Protein AF-A0A4U9U2T7-F1 (afdb_m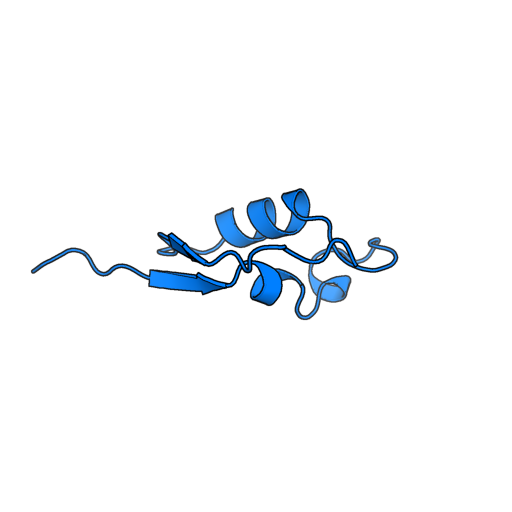onomer)

Structure (mmCIF, N/CA/C/O backbone):
data_AF-A0A4U9U2T7-F1
#
_entry.id   AF-A0A4U9U2T7-F1
#
loop_
_atom_site.group_PDB
_atom_site.id
_atom_site.type_symbol
_atom_site.label_atom_id
_atom_site.label_alt_id
_atom_site.label_comp_id
_atom_site.label_asym_id
_atom_site.label_entity_id
_atom_site.label_seq_id
_atom_site.pdbx_PDB_ins_code
_atom_site.Cartn_x
_atom_site.Cartn_y
_atom_site.Cartn_z
_atom_site.occupancy
_atom_site.B_iso_or_equiv
_atom_site.auth_seq_id
_atom_site.auth_comp_id
_atom_site.auth_asym_id
_atom_site.auth_atom_id
_atom_site.pdbx_PDB_model_num
ATOM 1 N N . MET A 1 1 ? -21.781 2.198 17.724 1.00 55.69 1 MET A N 1
ATOM 2 C CA . MET A 1 1 ? -21.149 2.840 16.550 1.00 55.69 1 MET A CA 1
ATOM 3 C C . MET A 1 1 ? -20.675 1.727 15.634 1.00 55.69 1 MET A C 1
ATOM 5 O O . MET A 1 1 ? -20.129 0.766 16.157 1.00 55.69 1 MET A O 1
ATOM 9 N N . SER A 1 2 ? -20.933 1.792 14.328 1.00 75.75 2 SER A N 1
ATOM 10 C CA . SER A 1 2 ? -20.363 0.817 13.387 1.00 75.75 2 SER A CA 1
ATOM 11 C C . SER A 1 2 ? -18.848 1.002 13.308 1.00 75.75 2 SER A C 1
ATOM 13 O O . SER A 1 2 ? -18.382 2.141 13.343 1.00 75.75 2 SER A O 1
ATOM 15 N N . GLU A 1 3 ? -18.089 -0.087 13.184 1.00 83.94 3 GLU A N 1
ATOM 16 C CA . GLU A 1 3 ? -16.646 -0.009 12.937 1.00 83.94 3 GLU A CA 1
ATOM 17 C C . GLU A 1 3 ? -16.362 0.814 11.671 1.00 83.94 3 GLU A C 1
ATOM 19 O O . GLU A 1 3 ? -16.987 0.612 10.625 1.00 83.94 3 GLU A O 1
ATOM 24 N N . LEU A 1 4 ? -15.436 1.771 11.775 1.00 89.06 4 LEU A N 1
ATOM 25 C CA . LEU A 1 4 ? -14.996 2.584 10.644 1.00 89.06 4 LEU A CA 1
ATOM 26 C C . LEU A 1 4 ? -14.206 1.710 9.667 1.00 89.06 4 LEU A C 1
ATOM 28 O O . LEU A 1 4 ? -13.215 1.086 10.042 1.00 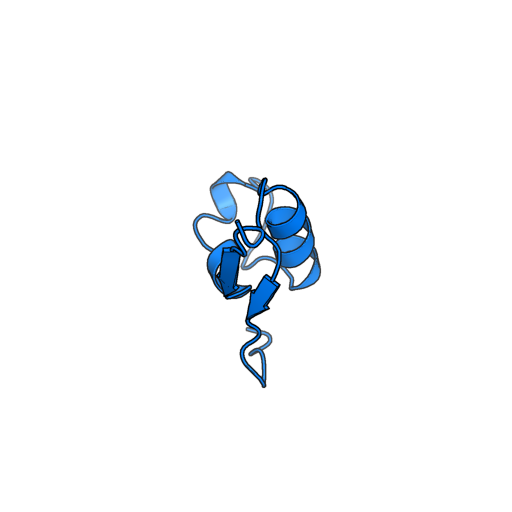89.06 4 LEU A O 1
ATOM 32 N N . LYS A 1 5 ? -14.634 1.692 8.405 1.00 91.50 5 LYS A N 1
ATOM 33 C CA . LYS A 1 5 ? -13.956 0.975 7.322 1.00 91.50 5 LYS A CA 1
ATOM 34 C C . LYS A 1 5 ? -13.198 1.966 6.452 1.00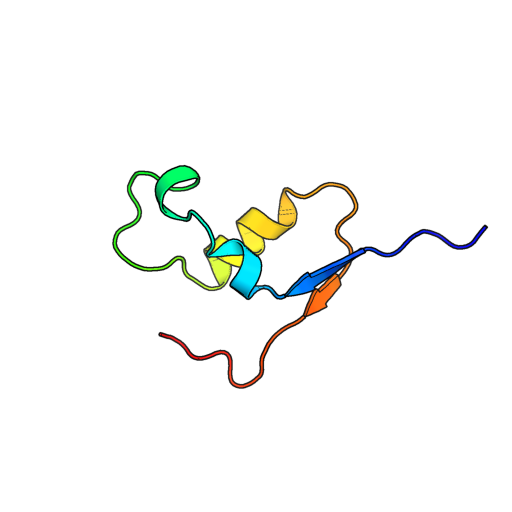 91.50 5 LYS A C 1
ATOM 36 O O . LYS A 1 5 ? -13.788 2.914 5.941 1.00 91.50 5 LYS A O 1
ATOM 41 N N . PHE A 1 6 ? -11.909 1.715 6.254 1.00 95.12 6 PHE A N 1
ATOM 42 C CA . PHE A 1 6 ? -11.068 2.482 5.338 1.00 95.12 6 PHE A CA 1
ATOM 43 C C . PHE A 1 6 ? -10.731 1.652 4.100 1.00 95.12 6 PHE A C 1
ATOM 45 O O . PHE A 1 6 ? -10.423 0.459 4.217 1.00 95.12 6 PHE A O 1
ATOM 52 N N . ALA A 1 7 ? -10.769 2.303 2.939 1.00 95.81 7 ALA A N 1
ATOM 53 C CA . ALA A 1 7 ? -10.492 1.714 1.637 1.00 95.81 7 ALA A CA 1
ATOM 54 C C . ALA A 1 7 ? -9.571 2.619 0.807 1.00 95.81 7 ALA A C 1
ATOM 56 O O . ALA A 1 7 ? -9.594 3.843 0.955 1.00 95.81 7 ALA A O 1
ATOM 57 N N . THR A 1 8 ? -8.763 2.023 -0.070 1.00 95.62 8 THR A N 1
ATOM 58 C CA . THR A 1 8 ? -7.984 2.748 -1.085 1.00 95.62 8 THR A CA 1
ATOM 59 C C . THR A 1 8 ? -7.675 1.847 -2.277 1.00 95.62 8 THR A C 1
ATOM 61 O O . THR A 1 8 ? -7.737 0.625 -2.175 1.00 95.62 8 THR A O 1
ATOM 64 N N . ARG A 1 9 ? -7.282 2.436 -3.407 1.00 95.75 9 ARG A N 1
ATOM 65 C CA . ARG A 1 9 ? -6.833 1.683 -4.585 1.00 95.75 9 ARG A CA 1
ATOM 66 C C . ARG A 1 9 ? -5.455 1.071 -4.357 1.00 95.75 9 ARG A C 1
ATOM 68 O O . ARG A 1 9 ? -4.552 1.761 -3.886 1.00 95.75 9 ARG A O 1
ATOM 75 N N . LEU A 1 10 ? -5.248 -0.169 -4.801 1.00 95.81 10 LEU A N 1
ATOM 76 C CA . LEU A 1 10 ? -3.942 -0.835 -4.698 1.00 95.81 10 LEU A CA 1
ATOM 77 C C . LEU A 1 10 ? -2.823 -0.044 -5.407 1.00 95.81 10 LEU A C 1
ATOM 79 O O . LEU A 1 10 ? -1.732 0.107 -4.869 1.00 95.81 10 LEU A O 1
ATOM 83 N N . ASN A 1 11 ? -3.107 0.550 -6.571 1.00 93.31 11 ASN A N 1
ATOM 84 C CA . ASN A 1 11 ? -2.116 1.329 -7.329 1.00 93.31 11 ASN A CA 1
ATOM 85 C C . ASN A 1 11 ? -1.627 2.589 -6.593 1.00 93.31 11 ASN A C 1
ATOM 87 O O . ASN A 1 11 ? -0.555 3.099 -6.916 1.00 93.31 11 ASN A O 1
ATOM 91 N N . SER A 1 12 ? -2.359 3.079 -5.586 1.00 94.94 12 SER A N 1
ATOM 92 C CA . SER A 1 12 ? -1.902 4.195 -4.749 1.00 94.94 12 SER A CA 1
ATOM 93 C C . SER A 1 12 ? -0.570 3.875 -4.059 1.00 94.94 12 SER A C 1
ATOM 95 O O . SER A 1 12 ? 0.239 4.779 -3.841 1.00 94.94 12 SER A O 1
ATOM 97 N N . PHE A 1 13 ? -0.297 2.593 -3.785 1.00 96.00 13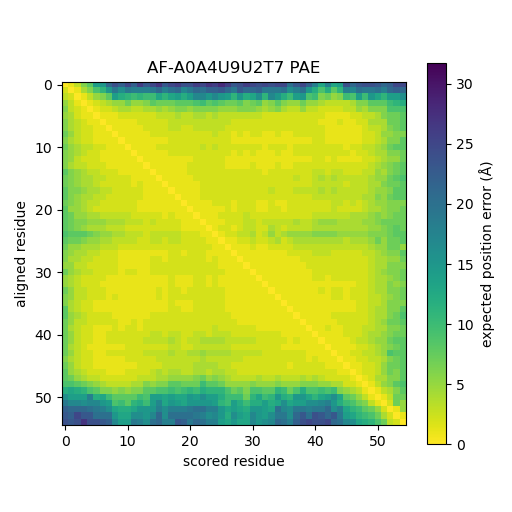 PHE A N 1
ATOM 98 C CA . PHE A 1 13 ? 0.932 2.118 -3.145 1.00 96.00 13 PHE A CA 1
ATOM 99 C C . PHE A 1 13 ? 2.156 2.073 -4.069 1.00 96.00 13 PHE A C 1
ATOM 101 O O . PHE A 1 13 ? 3.269 1.873 -3.578 1.00 96.00 13 PHE A O 1
ATOM 108 N N . ALA A 1 14 ? 1.996 2.335 -5.370 1.00 95.19 14 ALA A N 1
ATOM 109 C CA . ALA A 1 14 ? 3.122 2.594 -6.268 1.00 95.19 14 ALA A CA 1
ATOM 110 C C . ALA A 1 14 ? 3.717 4.004 -6.090 1.00 95.19 14 ALA A C 1
ATOM 112 O O . ALA A 1 14 ? 4.826 4.277 -6.551 1.00 95.19 14 ALA A O 1
ATOM 113 N N . SER A 1 15 ? 3.004 4.910 -5.414 1.00 94.62 15 SER A N 1
ATOM 114 C CA . SER A 1 15 ? 3.449 6.295 -5.238 1.00 94.62 15 SER A CA 1
ATOM 115 C C . SER A 1 15 ? 4.710 6.358 -4.378 1.00 94.62 15 SER A C 1
ATOM 117 O O . SER A 1 15 ? 4.755 5.800 -3.276 1.00 94.62 15 SER A O 1
ATOM 119 N N . GLY A 1 16 ? 5.745 7.037 -4.879 1.00 94.81 16 GLY A N 1
ATOM 120 C CA . GLY A 1 16 ? 7.034 7.148 -4.193 1.00 94.81 16 GLY A CA 1
ATOM 121 C C . GLY A 1 16 ? 7.699 5.793 -3.933 1.00 94.81 16 GLY A C 1
ATOM 122 O O . GLY A 1 16 ? 8.278 5.598 -2.868 1.00 94.81 16 GLY A O 1
ATOM 123 N N . ALA A 1 17 ? 7.574 4.834 -4.858 1.00 95.69 17 ALA A N 1
ATOM 124 C CA . ALA A 1 17 ? 8.113 3.484 -4.686 1.00 95.69 17 ALA A CA 1
ATOM 125 C C . ALA A 1 17 ? 9.619 3.472 -4.367 1.00 95.69 17 ALA A C 1
ATOM 127 O O . ALA A 1 17 ? 10.041 2.702 -3.516 1.00 95.69 17 ALA A O 1
ATOM 128 N N . ASN A 1 18 ? 10.400 4.381 -4.953 1.00 94.62 18 ASN A N 1
ATOM 129 C CA . ASN A 1 18 ? 11.832 4.549 -4.688 1.00 94.62 18 ASN A CA 1
ATOM 130 C C . ASN A 1 18 ? 12.157 5.004 -3.251 1.00 94.62 18 ASN A C 1
ATOM 132 O O . ASN A 1 18 ? 13.281 4.827 -2.799 1.00 94.62 18 ASN A O 1
ATOM 136 N N . LEU A 1 19 ? 11.204 5.607 -2.533 1.00 95.38 19 LEU A N 1
ATOM 137 C CA . LEU A 1 19 ? 11.389 5.986 -1.127 1.00 95.38 19 LEU A CA 1
ATOM 138 C C . LEU A 1 19 ? 11.140 4.806 -0.184 1.00 95.38 19 LEU A C 1
ATOM 140 O O . LEU A 1 19 ? 11.751 4.724 0.875 1.00 95.38 19 LEU A O 1
ATOM 144 N N . TYR A 1 20 ? 10.221 3.911 -0.556 1.00 96.69 20 TYR A N 1
ATOM 145 C CA . TYR A 1 20 ? 9.852 2.750 0.256 1.00 96.69 20 TYR A CA 1
ATOM 146 C C . TYR A 1 20 ? 10.730 1.526 -0.054 1.00 96.69 20 TYR A C 1
ATOM 148 O O . TYR A 1 20 ? 11.092 0.775 0.846 1.00 96.69 20 TYR A O 1
ATOM 156 N N . TRP A 1 21 ? 11.116 1.358 -1.320 1.00 96.44 21 TRP A N 1
ATOM 157 C CA . TRP A 1 21 ? 12.052 0.348 -1.806 1.00 96.44 21 TRP A CA 1
ATOM 158 C C . TRP A 1 21 ? 13.202 1.036 -2.565 1.00 96.44 21 TRP A C 1
ATOM 160 O O . TRP A 1 21 ? 13.120 1.183 -3.785 1.00 96.44 21 TRP A O 1
ATOM 170 N N . PRO A 1 22 ? 14.278 1.461 -1.877 1.00 95.81 22 PRO A N 1
ATOM 171 C CA . PRO A 1 22 ? 15.389 2.193 -2.500 1.00 95.81 22 PRO A CA 1
ATOM 172 C C . PRO A 1 22 ? 16.071 1.449 -3.656 1.00 95.81 22 PRO A C 1
ATOM 174 O O . PRO A 1 22 ? 16.443 2.060 -4.652 1.00 95.81 22 PRO A O 1
ATOM 177 N N . GLU A 1 23 ? 16.158 0.121 -3.557 1.00 95.75 23 GLU A N 1
ATOM 178 C CA . GLU A 1 23 ? 16.806 -0.741 -4.557 1.00 95.75 23 GLU A CA 1
ATOM 179 C C . GLU A 1 23 ? 15.865 -1.187 -5.689 1.00 95.75 23 GLU A C 1
ATOM 181 O O . GLU A 1 23 ? 16.263 -1.934 -6.589 1.00 95.75 23 GLU A O 1
ATOM 186 N N . LEU A 1 24 ? 14.595 -0.771 -5.655 1.00 95.00 24 LEU A N 1
ATOM 187 C CA . LEU A 1 24 ? 13.623 -1.163 -6.667 1.00 95.00 24 LEU A CA 1
ATOM 188 C C . LEU A 1 24 ? 13.940 -0.488 -8.003 1.00 95.00 24 LEU A C 1
ATOM 190 O O . LEU A 1 24 ? 13.928 0.736 -8.132 1.00 95.00 24 LEU A O 1
ATOM 194 N N . LYS A 1 25 ? 14.145 -1.308 -9.035 1.00 91.94 25 LYS A N 1
ATOM 195 C CA . LYS A 1 25 ? 14.253 -0.850 -10.421 1.00 91.94 25 LYS A CA 1
ATOM 196 C C . LYS A 1 25 ? 12.897 -0.974 -11.103 1.00 91.94 25 LYS A C 1
ATOM 198 O O . LYS A 1 25 ? 12.366 -2.072 -11.231 1.00 91.94 25 LYS A O 1
ATOM 203 N N . GLY A 1 26 ? 12.361 0.147 -11.578 1.0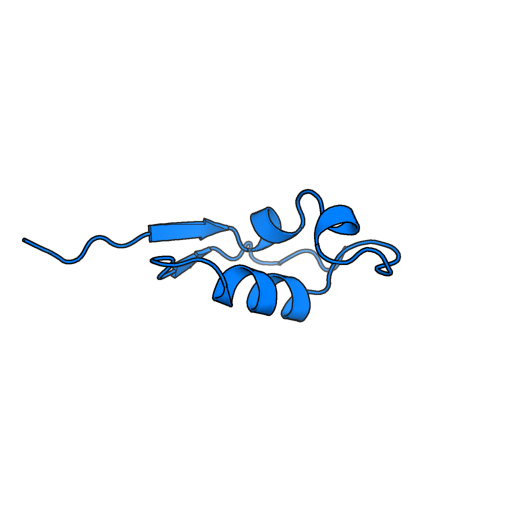0 89.81 26 GLY A N 1
ATOM 204 C CA . GLY A 1 26 ? 11.048 0.190 -12.220 1.00 89.81 26 GLY A CA 1
ATOM 205 C C . GLY A 1 26 ? 9.903 0.310 -11.212 1.00 89.81 26 GLY A C 1
ATOM 206 O O . GLY A 1 26 ? 10.033 0.972 -10.184 1.00 89.81 26 GLY A O 1
ATOM 207 N N . LYS A 1 27 ? 8.751 -0.277 -11.541 1.00 92.00 27 LYS A N 1
ATOM 208 C CA . LYS A 1 27 ? 7.533 -0.206 -10.720 1.00 92.00 27 LYS A CA 1
ATOM 209 C C . LYS A 1 27 ? 7.448 -1.386 -9.748 1.00 92.00 27 LYS A C 1
ATOM 211 O O . LYS A 1 27 ? 7.950 -2.462 -10.072 1.00 92.00 27 LYS A O 1
ATOM 216 N N . PRO A 1 28 ? 6.790 -1.217 -8.587 1.00 95.12 28 PRO A N 1
ATOM 217 C CA . PRO A 1 28 ? 6.600 -2.319 -7.659 1.00 95.12 28 PRO A CA 1
ATOM 218 C C . PRO A 1 28 ? 5.638 -3.349 -8.245 1.00 95.12 28 PRO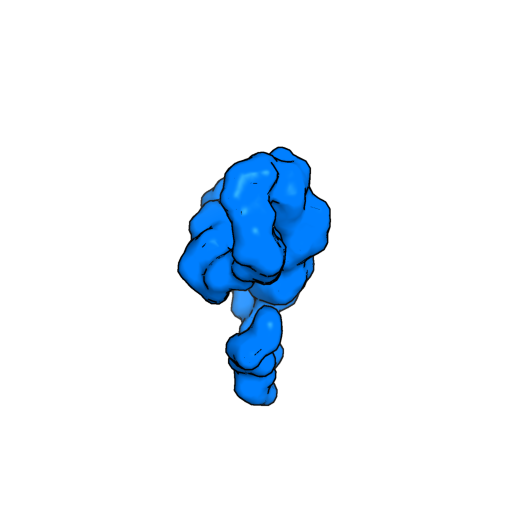 A C 1
ATOM 220 O O . PRO A 1 28 ? 4.669 -3.002 -8.927 1.00 95.12 28 PRO A O 1
ATOM 223 N N . SER A 1 29 ? 5.886 -4.618 -7.946 1.00 94.00 29 SER A N 1
ATOM 224 C CA . SER A 1 29 ? 4.962 -5.693 -8.284 1.00 94.00 29 SER A CA 1
ATOM 225 C C . SER A 1 29 ? 3.639 -5.549 -7.519 1.00 94.00 29 SER A C 1
ATOM 227 O O . SER A 1 29 ? 3.538 -4.859 -6.499 1.00 94.00 29 SER A O 1
ATOM 229 N N . VAL A 1 30 ? 2.612 -6.270 -7.974 1.00 93.06 30 VAL A N 1
ATOM 230 C CA . VAL A 1 30 ? 1.341 -6.400 -7.243 1.00 93.06 30 VAL A CA 1
ATOM 231 C C . VAL A 1 30 ? 1.578 -6.912 -5.818 1.00 93.06 30 VAL A C 1
ATOM 233 O O . VAL A 1 30 ? 1.016 -6.355 -4.880 1.00 93.06 30 VAL A O 1
ATOM 236 N N . SER A 1 31 ? 2.453 -7.909 -5.638 1.00 94.69 31 SER A N 1
ATOM 237 C CA . SER A 1 31 ? 2.781 -8.445 -4.311 1.00 94.69 31 SER A CA 1
ATOM 238 C C . SER A 1 31 ? 3.433 -7.400 -3.406 1.00 94.69 31 SER A C 1
ATOM 240 O O . SER A 1 31 ? 2.992 -7.232 -2.275 1.00 94.69 31 SER A O 1
ATOM 242 N N . GLN A 1 32 ? 4.393 -6.621 -3.914 1.00 96.31 32 GLN A N 1
ATOM 243 C CA . GLN A 1 32 ? 5.027 -5.538 -3.157 1.00 96.31 32 GLN A CA 1
ATOM 244 C C . GLN A 1 32 ? 4.013 -4.468 -2.737 1.00 96.31 32 GLN A C 1
ATOM 246 O O . GLN A 1 32 ? 4.018 -4.006 -1.596 1.00 96.31 32 GLN A O 1
ATOM 251 N N . MET A 1 33 ? 3.098 -4.083 -3.631 1.00 96.44 33 MET A N 1
ATOM 252 C CA . MET A 1 33 ? 2.043 -3.129 -3.282 1.00 96.44 33 MET A CA 1
ATOM 253 C C . MET A 1 33 ? 1.082 -3.685 -2.222 1.00 96.44 33 MET A C 1
ATOM 255 O O . MET A 1 33 ? 0.679 -2.931 -1.338 1.00 96.44 33 MET A O 1
ATOM 259 N N . ILE A 1 34 ? 0.749 -4.981 -2.268 1.00 96.06 34 ILE A N 1
ATOM 260 C CA . ILE A 1 34 ? -0.073 -5.650 -1.243 1.00 96.06 34 ILE A CA 1
ATOM 261 C C . ILE A 1 34 ? 0.660 -5.672 0.104 1.00 96.06 34 ILE A C 1
ATOM 263 O O . ILE A 1 34 ? 0.070 -5.326 1.126 1.00 96.06 34 ILE A O 1
ATOM 267 N N . GLU A 1 35 ? 1.949 -6.012 0.113 1.00 97.06 35 GLU A N 1
ATOM 268 C CA . GLU A 1 35 ? 2.778 -6.001 1.324 1.00 97.06 35 GLU A CA 1
ATOM 269 C C . GLU A 1 35 ? 2.833 -4.603 1.948 1.00 97.06 35 GLU A C 1
ATOM 271 O O . GLU A 1 35 ? 2.597 -4.445 3.146 1.00 97.06 35 GLU A O 1
ATOM 276 N N . ARG A 1 36 ? 3.063 -3.566 1.131 1.00 97.62 36 ARG A N 1
ATOM 277 C CA . ARG A 1 36 ? 3.052 -2.172 1.596 1.00 97.62 36 ARG A CA 1
ATOM 278 C C . ARG A 1 36 ? 1.680 -1.768 2.132 1.00 97.62 36 ARG A C 1
ATOM 280 O O . ARG A 1 36 ? 1.615 -1.129 3.181 1.00 97.62 36 ARG A O 1
ATOM 287 N N . ALA A 1 37 ? 0.597 -2.157 1.462 1.00 97.44 37 ALA A N 1
ATOM 288 C CA . ALA A 1 37 ? -0.762 -1.901 1.932 1.00 97.44 37 ALA A CA 1
ATOM 289 C C . ALA A 1 37 ? -1.036 -2.536 3.302 1.00 97.44 37 ALA A C 1
ATOM 291 O O . ALA A 1 37 ? -1.641 -1.891 4.160 1.00 97.44 37 ALA A O 1
ATOM 292 N N . GLY A 1 38 ? -0.519 -3.745 3.541 1.00 97.06 38 GLY A N 1
ATOM 293 C CA . GLY A 1 38 ? -0.634 -4.453 4.819 1.00 97.06 38 GLY A CA 1
ATOM 294 C C . GLY A 1 38 ? 0.002 -3.729 6.013 1.00 97.06 38 GLY A C 1
ATOM 295 O O . GLY A 1 38 ? -0.322 -4.039 7.156 1.00 97.06 38 GLY A O 1
ATOM 296 N N . THR A 1 39 ? 0.865 -2.734 5.779 1.00 96.94 39 THR A N 1
ATOM 297 C CA . THR A 1 39 ? 1.476 -1.929 6.853 1.00 96.94 39 THR A CA 1
ATOM 298 C C . THR A 1 39 ? 0.592 -0.777 7.349 1.00 96.94 39 THR A C 1
ATOM 300 O O . THR A 1 39 ? 0.875 -0.187 8.397 1.00 96.94 39 THR A O 1
AT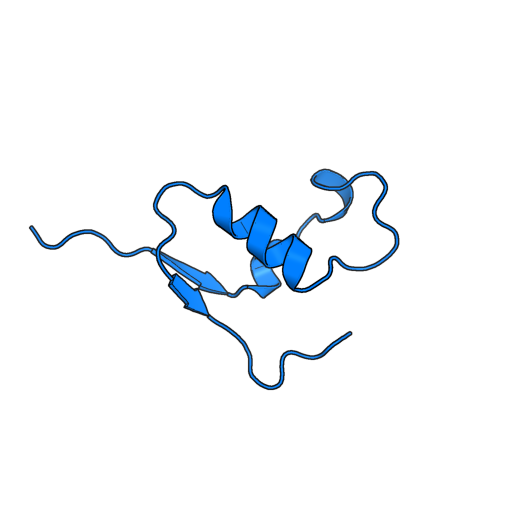OM 303 N N . VAL A 1 40 ? -0.484 -0.433 6.630 1.00 97.00 40 VAL A N 1
ATOM 304 C CA . VAL A 1 40 ? -1.330 0.723 6.956 1.00 97.00 40 VAL A CA 1
ATOM 305 C C . VAL A 1 40 ? -2.350 0.359 8.031 1.00 97.00 40 VAL A C 1
ATOM 307 O O . VAL A 1 40 ? -3.298 -0.390 7.799 1.00 97.00 40 VAL A O 1
ATOM 310 N N . LYS A 1 41 ? -2.197 0.948 9.219 1.00 95.75 41 LYS A N 1
ATOM 311 C CA . LYS A 1 41 ? -3.132 0.749 10.333 1.00 95.75 41 LYS A CA 1
ATOM 312 C C . LYS A 1 41 ? -4.536 1.233 9.966 1.00 95.75 41 LYS A C 1
ATOM 314 O O . LYS A 1 41 ? -4.713 2.368 9.536 1.00 95.75 41 LYS A O 1
ATOM 319 N N . GLY A 1 42 ? -5.527 0.373 10.188 1.00 94.81 42 GLY A N 1
ATOM 320 C CA . GLY A 1 42 ? -6.936 0.671 9.937 1.00 94.81 42 GLY A CA 1
ATOM 321 C C . GLY A 1 42 ? -7.370 0.507 8.480 1.00 94.81 42 GLY A C 1
ATOM 322 O O . GLY A 1 42 ? -8.563 0.581 8.211 1.00 94.81 42 GLY A O 1
ATOM 323 N N . LEU A 1 43 ? -6.461 0.238 7.536 1.00 96.44 43 LEU A N 1
ATOM 324 C CA . LEU A 1 43 ? -6.868 -0.095 6.174 1.00 96.44 43 LEU A CA 1
ATOM 325 C C . LEU A 1 43 ? -7.537 -1.474 6.160 1.00 96.44 43 LEU A C 1
ATOM 327 O O . LEU A 1 43 ? -6.954 -2.458 6.601 1.00 96.44 43 LEU A O 1
ATOM 331 N N . THR A 1 44 ? -8.770 -1.532 5.660 1.00 94.94 44 THR A N 1
ATOM 332 C CA . THR A 1 44 ? -9.601 -2.751 5.717 1.00 94.94 44 THR A CA 1
ATOM 333 C C . THR A 1 44 ? -9.953 -3.305 4.343 1.00 94.94 44 THR A C 1
ATOM 335 O O . THR A 1 44 ? -10.264 -4.485 4.232 1.00 94.94 44 THR A O 1
ATOM 338 N N . HIS A 1 45 ? -9.924 -2.468 3.302 1.00 95.75 45 HIS A N 1
ATOM 339 C CA . HIS A 1 45 ? -10.323 -2.846 1.949 1.00 95.75 45 HIS A CA 1
ATOM 340 C C . HIS A 1 45 ? -9.356 -2.253 0.919 1.00 95.75 45 HIS A C 1
ATOM 342 O O . HIS A 1 45 ? -8.842 -1.144 1.095 1.00 95.75 45 HIS A O 1
ATOM 348 N N . LEU A 1 46 ? -9.126 -2.992 -0.165 1.00 95.38 46 LEU A N 1
ATOM 349 C CA . LEU A 1 46 ? -8.360 -2.535 -1.318 1.00 95.38 46 LEU A CA 1
ATOM 350 C C . LEU A 1 46 ? -9.222 -2.604 -2.573 1.00 95.38 46 LEU A C 1
ATOM 352 O O . LEU A 1 46 ? -9.785 -3.652 -2.881 1.00 95.38 46 LEU A O 1
ATOM 356 N N . ASP A 1 47 ? -9.255 -1.505 -3.318 1.00 94.19 47 ASP A N 1
ATOM 357 C CA . ASP A 1 47 ? -9.891 -1.450 -4.628 1.00 94.19 47 ASP A CA 1
ATOM 358 C C . ASP A 1 47 ? -8.876 -1.853 -5.702 1.00 94.19 47 ASP A C 1
ATOM 360 O O . ASP A 1 47 ? -7.782 -1.280 -5.813 1.00 94.19 47 ASP A O 1
ATOM 364 N N . LEU A 1 48 ? -9.252 -2.834 -6.518 1.00 90.56 48 LEU A N 1
ATOM 365 C CA . LEU A 1 48 ? -8.478 -3.280 -7.671 1.00 90.56 48 LEU A CA 1
ATOM 366 C C . LEU A 1 48 ? -9.096 -2.700 -8.943 1.00 90.56 48 LEU A C 1
ATOM 368 O O . LEU A 1 48 ? -10.305 -2.771 -9.144 1.00 90.56 48 LEU A O 1
ATOM 372 N N . ASN A 1 49 ? -8.264 -2.166 -9.834 1.00 82.75 49 ASN A N 1
ATOM 373 C CA . ASN A 1 49 ? -8.701 -1.909 -11.204 1.00 82.75 49 ASN A CA 1
ATOM 374 C C . ASN A 1 49 ? -8.601 -3.230 -11.969 1.00 82.75 49 ASN A C 1
ATOM 376 O O . ASN A 1 49 ? -7.535 -3.832 -11.934 1.00 82.75 49 ASN A O 1
ATOM 380 N N . TYR A 1 50 ? -9.657 -3.675 -12.654 1.00 74.25 50 TYR A N 1
ATOM 381 C CA . TYR A 1 50 ? -9.594 -4.831 -13.556 1.00 74.25 50 TYR A CA 1
ATOM 382 C C . TYR A 1 50 ? -9.824 -4.405 -15.024 1.00 74.25 50 TYR A C 1
ATOM 384 O O . TYR A 1 50 ? -10.815 -3.727 -15.288 1.00 74.25 50 TYR A O 1
ATOM 392 N N . PRO A 1 51 ? -8.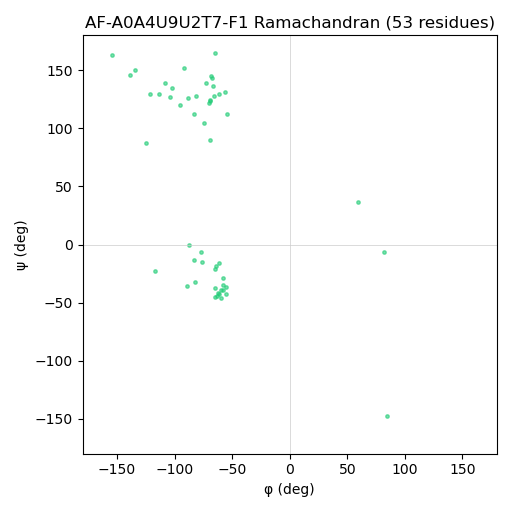955 -4.806 -15.977 1.00 72.25 51 PRO A N 1
ATOM 393 C CA . PRO A 1 51 ? -7.690 -5.488 -15.731 1.00 72.25 51 PRO A CA 1
ATOM 394 C C . PRO A 1 51 ? -6.712 -4.549 -15.019 1.00 72.25 51 PRO A C 1
ATOM 396 O O . PRO A 1 51 ? -6.567 -3.379 -15.381 1.00 72.25 51 PRO A O 1
ATOM 399 N N . GLN A 1 52 ? -6.020 -5.067 -14.003 1.00 67.38 52 GLN A N 1
ATOM 400 C CA . GLN A 1 52 ? -4.919 -4.325 -13.410 1.00 67.38 52 GLN A CA 1
ATOM 401 C C . GLN A 1 52 ? -3.797 -4.431 -14.421 1.00 67.38 52 GLN A C 1
ATOM 403 O O . GLN A 1 52 ? -3.230 -5.509 -14.617 1.00 67.38 52 GLN A O 1
ATOM 408 N N . ALA A 1 53 ? -3.559 -3.337 -15.138 1.00 59.00 53 ALA A N 1
ATOM 409 C CA . ALA A 1 53 ? -2.518 -3.294 -16.141 1.00 59.00 53 ALA A CA 1
ATOM 410 C C . ALA A 1 53 ? -1.205 -3.727 -15.472 1.00 59.00 53 ALA A C 1
ATOM 412 O O . ALA A 1 53 ? -0.707 -3.051 -14.573 1.00 59.00 53 ALA A O 1
ATOM 413 N N . HIS A 1 54 ? -0.694 -4.892 -15.873 1.00 55.38 54 HIS A N 1
ATOM 414 C CA . HIS A 1 54 ? 0.683 -5.273 -15.610 1.00 55.38 54 HIS A CA 1
ATOM 415 C C . HIS A 1 54 ? 1.512 -4.340 -16.496 1.00 55.38 54 HIS A C 1
ATOM 417 O O . HIS A 1 54 ? 1.679 -4.601 -17.685 1.00 55.38 54 HIS A O 1
ATOM 423 N N . GLN A 1 55 ? 1.898 -3.182 -15.966 1.00 49.91 55 GLN A N 1
ATOM 424 C CA . GLN A 1 55 ? 2.721 -2.190 -16.656 1.00 49.91 55 GLN A CA 1
ATOM 425 C C . GLN A 1 55 ? 3.824 -1.699 -15.754 1.00 49.91 55 GLN A C 1
ATOM 427 O O . GLN A 1 55 ? 3.505 -1.423 -14.580 1.00 49.91 55 GLN A O 1
#

pLDDT: mean 89.99, std 11.75, range [49.91, 97.62]

Mean predicted aligned error: 4.59 Å

Solvent-accessible surface area (backbone atoms only — not comparable to full-atom values): 3675 Å² total; per-residue (Å²): 132,81,83,83,81,35,72,48,52,50,72,64,54,52,62,66,39,57,77,79,37,71,86,58,80,81,72,72,51,72,66,55,26,52,55,57,53,71,69,46,86,71,61,71,48,71,46,77,62,85,81,63,76,91,117

Secondary structure (DSSP, 8-state):
-PPPPEEEEGGGGGTTHHHH-TT--SSPPHHHHHHHHTTSTTEEEEEPPSS----

Organism: Serratia fonticola (NCBI:t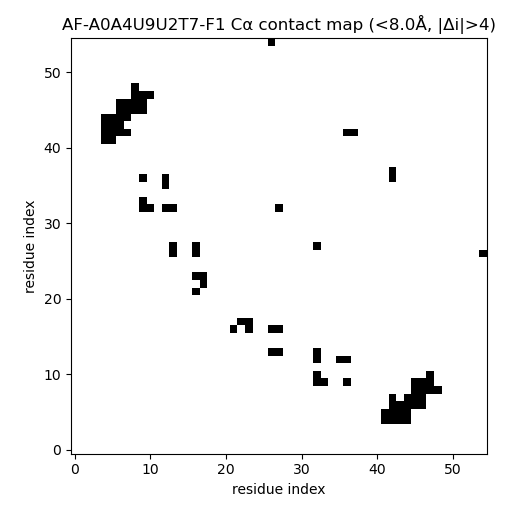xid47917)

Foldseek 3Di:
DDQDEDEEELCVLQPPVCVVPVPDDDTDDSVRSVVSQVVDPRHDYYDYDVVNPPD

Nearest PDB structures (foldseek):
  4v61-assembly1_BK  TM=5.516E-01  e=3.617E-01  Spinacia oleracea
  1s72-assembly1_I  TM=4.989E-01  e=7.241E-01  Haloarcula marismortui
  1vq4-assembly1_I  TM=4.917E-01  e=6.303E-01  Haloarcula marismortui
  4wpo-assembly1_AL  TM=4.950E-01  e=1.914E+00  Thermus thermophilus HB8
  5u9f-assembly1_11  TM=5.243E-01  e=5.810E+00  Escherichia coli

Sequence (55 aa):
MSELKFATRLNSFASGANLYWPELKGKPSVSQMIERAGTVKGLTHLDLNYPQAHQ

Radius of gyration: 12.56 Å; Cα contacts (8 Å, |Δi|>4): 45; chains: 1; bounding box: 38×16×33 Å